Protein AF-A0A1I1J838-F1 (afdb_monomer)

pLDDT: mean 76.06, std 12.25, range [49.47, 92.19]

Sequence (131 aa):
MKKFYAYLGFTFLSFAALIMIGFLVVAFLSARLDVSKERLDKREQERSALEDHWIASHKHKLEESFLRIADITLEEDTGTIEWEGSDDASGTVHFNIDSEGTIVYLDNISEFPKYPSYPKYFRDAIHTEMN

Solvent-accessible surface area (backbone atoms only — not comparable to full-atom values): 7487 Å² total; per-residue (Å²): 116,73,69,58,58,52,53,53,49,51,52,51,52,52,50,52,50,52,51,54,53,51,51,52,53,50,53,52,52,50,54,53,49,51,58,53,46,56,58,48,52,53,52,50,50,53,49,50,54,49,49,53,49,49,51,56,62,46,66,68,54,69,78,70,68,50,81,42,77,75,47,75,49,78,56,96,51,35,34,40,38,34,36,40,38,60,80,82,45,63,37,43,33,36,36,36,41,46,98,86,72,48,80,44,73,42,74,92,79,28,46,77,76,94,53,93,62,50,73,57,58,53,51,57,49,52,59,56,74,76,105

Structure (mmCIF, N/CA/C/O backbone):
data_AF-A0A1I1J838-F1
#
_entry.id   AF-A0A1I1J838-F1
#
loop_
_atom_site.group_PDB
_atom_site.id
_atom_site.type_symbol
_atom_site.label_atom_id
_atom_site.label_alt_id
_atom_site.label_comp_id
_atom_site.label_asym_id
_atom_site.label_entity_id
_atom_site.label_seq_id
_atom_site.pdbx_PDB_ins_code
_atom_site.Cartn_x
_atom_site.Cartn_y
_atom_site.Cartn_z
_atom_site.occupancy
_atom_site.B_iso_or_equiv
_atom_site.auth_seq_id
_atom_site.auth_comp_id
_atom_site.auth_asym_id
_atom_site.auth_atom_id
_atom_site.pdbx_PDB_model_num
ATOM 1 N N . MET A 1 1 ? 4.646 -7.422 88.766 1.00 56.31 1 MET A N 1
ATOM 2 C CA . MET A 1 1 ? 5.317 -6.957 87.527 1.00 56.31 1 MET A CA 1
ATOM 3 C C . MET A 1 1 ? 5.210 -7.915 86.330 1.00 56.31 1 MET A C 1
ATOM 5 O O . MET A 1 1 ? 5.165 -7.426 85.214 1.00 56.31 1 MET A O 1
ATOM 9 N N . LYS A 1 2 ? 5.089 -9.247 86.497 1.00 57.44 2 LYS A N 1
ATOM 10 C CA . LYS A 1 2 ? 5.030 -10.214 85.368 1.00 57.44 2 LYS A CA 1
ATOM 11 C C . LYS A 1 2 ? 3.916 -9.969 84.329 1.00 57.44 2 LYS A C 1
ATOM 13 O O . LYS A 1 2 ? 4.134 -10.190 83.147 1.00 57.44 2 LYS A O 1
ATOM 18 N N . LYS A 1 3 ? 2.748 -9.466 84.752 1.00 58.38 3 LYS A N 1
ATOM 19 C CA . LYS A 1 3 ? 1.622 -9.172 83.845 1.00 58.38 3 LYS A CA 1
ATOM 20 C C . LYS A 1 3 ? 1.921 -8.017 82.874 1.00 58.38 3 LYS A C 1
ATOM 22 O O . LYS A 1 3 ? 1.450 -8.049 81.750 1.00 58.38 3 LYS A O 1
ATOM 27 N N . PHE A 1 4 ? 2.744 -7.043 83.275 1.00 62.47 4 PHE A N 1
ATOM 28 C CA . PHE A 1 4 ? 3.079 -5.871 82.454 1.00 62.47 4 PHE A CA 1
ATOM 29 C C . PHE A 1 4 ? 3.950 -6.245 81.244 1.00 62.47 4 PHE A C 1
ATOM 31 O O . PHE A 1 4 ? 3.691 -5.804 80.129 1.00 62.47 4 PHE A O 1
ATOM 38 N N . TYR A 1 5 ? 4.914 -7.150 81.444 1.00 64.31 5 TYR A N 1
ATOM 39 C CA . TYR A 1 5 ? 5.746 -7.688 80.364 1.00 64.31 5 TYR A CA 1
ATOM 40 C C . TYR A 1 5 ? 4.954 -8.545 79.368 1.00 64.31 5 TYR A C 1
ATOM 42 O O . TYR A 1 5 ? 5.260 -8.532 78.181 1.00 64.31 5 TYR A O 1
ATOM 50 N N . ALA A 1 6 ? 3.907 -9.241 79.822 1.00 66.44 6 ALA A N 1
ATOM 51 C CA . ALA A 1 6 ? 3.033 -10.004 78.931 1.00 66.44 6 ALA A CA 1
ATOM 52 C C . ALA A 1 6 ? 2.214 -9.088 78.001 1.00 66.44 6 ALA A C 1
ATOM 54 O O . ALA A 1 6 ? 2.114 -9.370 76.810 1.00 66.44 6 ALA A O 1
ATOM 55 N N . TYR A 1 7 ? 1.693 -7.965 78.512 1.00 67.00 7 TYR A N 1
ATOM 56 C CA . TYR A 1 7 ? 0.982 -6.981 77.685 1.00 67.00 7 TYR A CA 1
ATOM 57 C C . TYR A 1 7 ? 1.908 -6.269 76.689 1.00 67.00 7 TYR A C 1
ATOM 59 O O . TYR A 1 7 ? 1.521 -6.096 75.538 1.00 67.00 7 TYR A O 1
ATOM 67 N N . LEU A 1 8 ? 3.141 -5.935 77.091 1.00 70.12 8 LEU A N 1
ATOM 68 C CA . LEU A 1 8 ? 4.171 -5.387 76.195 1.00 70.12 8 LEU A CA 1
ATOM 69 C C . LEU A 1 8 ? 4.596 -6.375 75.099 1.00 70.12 8 LEU A C 1
ATOM 71 O O . LEU A 1 8 ? 4.821 -5.976 73.961 1.00 70.12 8 LEU A O 1
ATOM 75 N N . GLY A 1 9 ? 4.684 -7.667 75.421 1.00 71.88 9 GLY A N 1
ATOM 76 C CA . GLY A 1 9 ? 4.959 -8.707 74.429 1.00 71.88 9 GLY A CA 1
ATOM 77 C C . GLY A 1 9 ? 3.830 -8.845 73.409 1.00 71.88 9 GLY A C 1
ATOM 78 O O . GLY A 1 9 ? 4.091 -8.959 72.215 1.00 71.88 9 GLY A O 1
ATOM 79 N N . PHE A 1 10 ? 2.574 -8.769 73.858 1.00 73.25 10 PHE A N 1
ATOM 80 C CA . PHE A 1 10 ? 1.407 -8.877 72.979 1.00 73.25 10 PHE A CA 1
ATOM 81 C C . PHE A 1 10 ? 1.261 -7.673 72.042 1.00 73.25 10 PHE A C 1
ATOM 83 O O . PHE A 1 10 ? 0.921 -7.839 70.870 1.00 73.25 10 PHE A O 1
ATOM 90 N N . THR A 1 11 ? 1.555 -6.462 72.525 1.00 75.12 11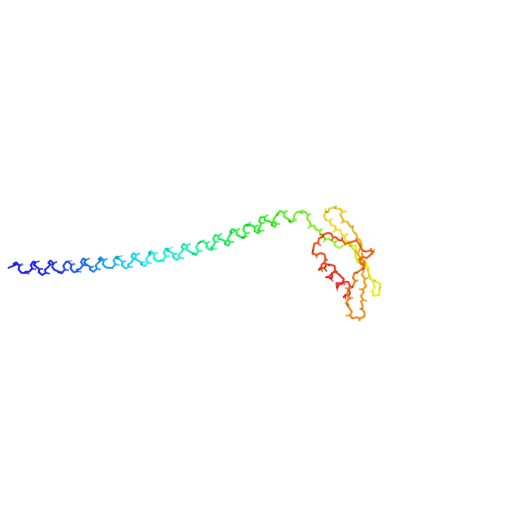 THR A N 1
ATOM 91 C CA . THR A 1 1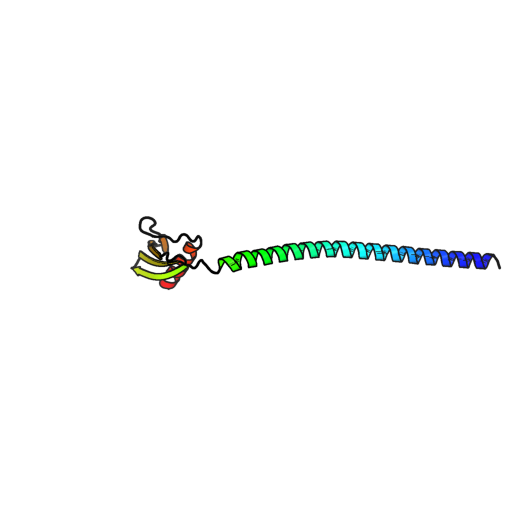1 ? 1.552 -5.264 71.678 1.00 75.12 11 THR A CA 1
ATOM 92 C C . THR A 1 11 ? 2.665 -5.314 70.639 1.00 75.12 11 THR A C 1
ATOM 94 O O . THR A 1 11 ? 2.395 -5.031 69.476 1.00 75.12 11 THR A O 1
ATOM 97 N N . PHE A 1 12 ? 3.872 -5.755 71.008 1.00 78.69 12 PHE A N 1
ATOM 98 C CA . PHE A 1 12 ? 4.970 -5.930 70.051 1.00 78.69 12 PHE A CA 1
ATOM 99 C C . PHE A 1 12 ? 4.661 -6.992 68.991 1.00 78.69 12 PHE A C 1
ATOM 101 O O . PHE A 1 12 ? 4.925 -6.775 67.810 1.00 78.69 12 PHE A O 1
ATOM 108 N N . LEU A 1 13 ? 4.057 -8.115 69.391 1.00 78.94 13 LEU A N 1
ATOM 109 C CA . LEU A 1 13 ? 3.679 -9.185 68.468 1.00 78.94 13 LEU A CA 1
ATOM 110 C C . LEU A 1 13 ? 2.594 -8.725 67.479 1.00 78.94 13 LEU A C 1
ATOM 112 O O . LEU A 1 13 ? 2.686 -8.996 66.285 1.00 78.94 13 LEU A O 1
ATOM 116 N N . SER A 1 14 ? 1.597 -7.983 67.969 1.00 79.50 14 SER A N 1
ATOM 117 C CA . SER A 1 14 ? 0.538 -7.391 67.143 1.00 79.50 14 SER A CA 1
ATOM 118 C C . SER A 1 14 ? 1.096 -6.364 66.150 1.00 79.50 14 SER A C 1
ATOM 120 O O . SER A 1 14 ? 0.746 -6.372 64.969 1.00 79.50 14 SER A O 1
ATOM 122 N N . PHE A 1 15 ? 2.037 -5.528 66.596 1.00 82.19 15 PHE A N 1
ATOM 123 C CA . PHE A 1 15 ? 2.684 -4.535 65.740 1.00 82.19 15 PHE A CA 1
ATOM 124 C C . PHE A 1 15 ? 3.548 -5.191 64.653 1.00 82.19 15 PHE A C 1
ATOM 126 O O . PHE A 1 15 ? 3.492 -4.795 63.491 1.00 82.19 15 PHE A O 1
ATOM 133 N N . ALA A 1 16 ? 4.289 -6.246 65.000 1.00 83.50 16 ALA A N 1
ATOM 134 C CA . ALA A 1 16 ? 5.064 -7.025 64.038 1.00 83.50 16 ALA A CA 1
ATOM 135 C C . ALA A 1 16 ? 4.168 -7.716 62.994 1.00 83.50 16 ALA A C 1
ATOM 137 O O . ALA A 1 16 ? 4.496 -7.717 61.806 1.00 83.50 16 ALA A O 1
ATOM 138 N N . ALA A 1 17 ? 3.015 -8.250 63.409 1.00 85.00 17 ALA A N 1
ATOM 139 C CA . ALA A 1 17 ? 2.041 -8.845 62.497 1.00 85.00 17 ALA A CA 1
ATOM 140 C C . ALA A 1 17 ? 1.468 -7.813 61.509 1.00 85.00 17 ALA A C 1
ATOM 142 O O . ALA A 1 17 ? 1.373 -8.093 60.316 1.00 85.00 17 ALA A O 1
ATOM 143 N N . LEU A 1 18 ? 1.155 -6.600 61.976 1.00 84.25 18 LEU A N 1
ATOM 144 C CA . LEU A 1 18 ? 0.696 -5.503 61.116 1.00 84.25 18 LEU A CA 1
ATOM 145 C C . LEU A 1 18 ? 1.751 -5.097 60.079 1.00 84.25 18 LEU A C 1
ATOM 147 O O . LEU A 1 18 ? 1.416 -4.911 58.910 1.00 84.25 18 LEU A O 1
ATOM 151 N N . ILE A 1 19 ? 3.023 -5.017 60.479 1.00 86.94 19 ILE A N 1
ATOM 152 C CA . ILE A 1 19 ? 4.131 -4.704 59.565 1.00 86.94 19 ILE A CA 1
ATOM 153 C C . ILE A 1 19 ? 4.286 -5.799 58.500 1.00 86.94 19 ILE A C 1
ATOM 155 O O . ILE A 1 19 ? 4.419 -5.487 57.317 1.00 86.94 19 ILE A O 1
ATOM 159 N N . MET A 1 20 ? 4.212 -7.073 58.893 1.00 85.50 20 MET A N 1
ATOM 160 C CA . MET A 1 20 ? 4.281 -8.212 57.968 1.00 85.50 20 MET A CA 1
ATOM 161 C C . MET A 1 20 ? 3.143 -8.200 56.944 1.00 85.50 20 MET A C 1
ATOM 163 O O . MET A 1 20 ? 3.382 -8.401 55.754 1.00 85.50 20 MET A O 1
ATOM 167 N N . ILE A 1 21 ? 1.913 -7.918 57.383 1.00 86.50 21 ILE A N 1
ATOM 168 C CA . ILE A 1 21 ? 0.757 -7.800 56.485 1.00 86.50 21 ILE A CA 1
ATOM 169 C C . ILE A 1 21 ? 0.951 -6.622 55.523 1.00 86.50 21 ILE A C 1
ATOM 171 O O . ILE A 1 21 ? 0.722 -6.770 54.323 1.00 86.50 21 ILE A O 1
ATOM 175 N N . GLY A 1 22 ? 1.432 -5.479 56.019 1.00 81.50 22 GLY A N 1
ATOM 176 C CA . GLY A 1 22 ? 1.743 -4.316 55.187 1.00 81.50 22 GLY A CA 1
ATOM 177 C C . GLY A 1 22 ? 2.774 -4.631 54.102 1.00 81.50 22 GLY A C 1
ATOM 178 O O . GLY A 1 22 ? 2.556 -4.317 52.932 1.00 81.50 22 GLY A O 1
ATOM 179 N N . PHE A 1 23 ? 3.859 -5.321 54.461 1.00 87.69 23 PHE A N 1
ATOM 180 C CA . PHE A 1 23 ? 4.891 -5.726 53.507 1.00 87.69 23 PHE A CA 1
ATOM 181 C C . PHE A 1 23 ? 4.343 -6.681 52.438 1.00 87.69 23 PHE A C 1
ATOM 183 O O . PHE A 1 23 ? 4.651 -6.535 51.256 1.00 87.69 23 PHE A O 1
ATOM 190 N N . LEU A 1 24 ? 3.478 -7.616 52.832 1.00 85.94 24 LEU A N 1
ATOM 191 C CA . LEU A 1 24 ? 2.867 -8.587 51.926 1.00 85.94 24 LEU A CA 1
ATOM 192 C C . LEU A 1 24 ? 1.934 -7.918 50.904 1.00 85.94 24 LEU A C 1
ATOM 194 O O . LEU A 1 24 ? 1.959 -8.269 49.726 1.00 85.94 24 LEU A O 1
ATOM 198 N N . VAL A 1 25 ? 1.165 -6.909 51.324 1.00 85.25 25 VAL A N 1
ATOM 199 C CA . VAL A 1 25 ? 0.299 -6.123 50.428 1.00 85.25 25 VAL A CA 1
ATOM 200 C C . VAL A 1 25 ? 1.124 -5.314 49.426 1.00 85.25 25 VAL A C 1
ATOM 202 O O . VAL A 1 25 ? 0.809 -5.317 48.235 1.00 85.25 25 VAL A O 1
ATOM 205 N N . VAL A 1 26 ? 2.199 -4.661 49.877 1.00 83.19 26 VAL A N 1
ATOM 206 C CA . VAL A 1 26 ? 3.092 -3.892 48.994 1.00 83.19 26 VAL A CA 1
ATOM 207 C C . VAL A 1 26 ? 3.789 -4.812 47.993 1.00 83.19 26 VAL A C 1
ATOM 209 O O . VAL A 1 26 ? 3.780 -4.520 46.801 1.00 83.19 26 VAL A O 1
ATOM 212 N N . ALA A 1 27 ? 4.322 -5.952 48.438 1.00 79.62 27 ALA A N 1
ATOM 213 C CA . ALA A 1 27 ? 4.960 -6.927 47.556 1.00 79.62 27 ALA A CA 1
ATOM 214 C C . ALA A 1 27 ? 3.988 -7.470 46.494 1.00 79.62 27 ALA A C 1
ATOM 216 O O . ALA A 1 27 ? 4.350 -7.580 45.323 1.00 79.62 27 ALA A O 1
ATOM 217 N N . PHE A 1 28 ? 2.737 -7.751 46.874 1.00 82.06 28 PHE A N 1
ATOM 218 C CA . PHE A 1 28 ? 1.700 -8.200 45.944 1.00 82.06 28 PHE A CA 1
ATOM 219 C C . PHE A 1 28 ? 1.336 -7.128 44.903 1.00 82.06 28 PHE A C 1
ATOM 221 O O . PHE A 1 28 ? 1.191 -7.434 43.718 1.00 82.06 28 PHE A O 1
ATOM 228 N N . LEU A 1 29 ? 1.217 -5.864 45.323 1.00 79.69 29 LEU A N 1
ATOM 229 C CA . LEU A 1 29 ? 0.963 -4.735 44.423 1.00 79.69 29 LEU A CA 1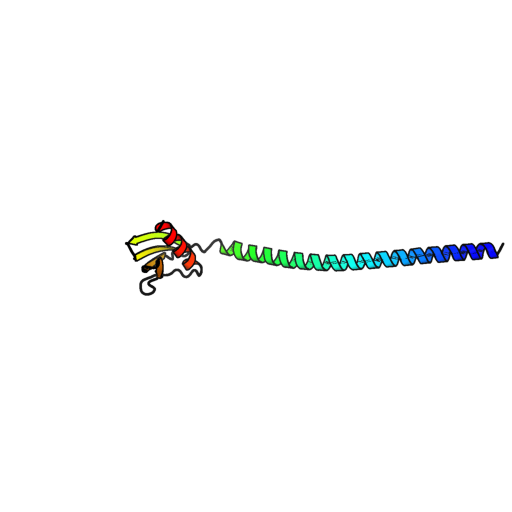
ATOM 230 C C . LEU A 1 29 ? 2.129 -4.505 43.455 1.00 79.69 29 LEU A C 1
ATOM 232 O O . LEU A 1 29 ? 1.886 -4.354 42.258 1.00 79.69 29 LEU A O 1
ATOM 236 N N . SER A 1 30 ? 3.373 -4.538 43.939 1.00 74.50 30 SER A N 1
ATOM 237 C CA . SER A 1 30 ? 4.573 -4.402 43.104 1.00 74.50 30 SER A CA 1
ATOM 238 C C . SER A 1 30 ? 4.681 -5.531 42.080 1.00 74.50 30 SER A C 1
ATOM 240 O O . SER A 1 30 ? 4.826 -5.258 40.894 1.00 74.50 30 SER A O 1
ATOM 242 N N . ALA A 1 31 ? 4.484 -6.786 42.495 1.00 75.12 31 ALA A N 1
ATOM 243 C CA . ALA A 1 31 ? 4.500 -7.928 41.580 1.00 75.12 31 ALA A CA 1
ATOM 244 C C . ALA A 1 31 ? 3.419 -7.815 40.491 1.00 75.12 31 ALA A C 1
ATOM 246 O O . ALA A 1 31 ? 3.656 -8.132 39.327 1.00 75.12 31 ALA A O 1
ATOM 247 N N . ARG A 1 32 ? 2.226 -7.317 40.839 1.00 75.00 32 ARG A N 1
ATOM 248 C CA . ARG A 1 32 ? 1.156 -7.076 39.862 1.00 75.00 32 ARG A CA 1
ATOM 249 C C . ARG A 1 32 ? 1.510 -5.954 38.881 1.00 75.00 32 ARG A C 1
ATOM 251 O O . ARG A 1 32 ? 1.168 -6.059 37.703 1.00 75.00 32 ARG A O 1
ATOM 258 N N . LEU A 1 33 ? 2.174 -4.900 39.356 1.00 68.56 33 LEU A N 1
ATOM 259 C CA . LEU A 1 33 ? 2.643 -3.795 38.520 1.00 68.56 33 LEU A CA 1
ATOM 260 C C . LEU A 1 33 ? 3.744 -4.249 37.554 1.00 68.56 33 LEU A C 1
ATOM 262 O O . LEU A 1 33 ? 3.656 -3.931 36.368 1.00 68.56 33 LEU A O 1
ATOM 266 N N . ASP A 1 34 ? 4.700 -5.055 38.007 1.00 66.00 34 ASP A N 1
ATOM 267 C CA . ASP A 1 34 ? 5.773 -5.584 37.156 1.00 66.00 34 ASP A CA 1
ATOM 268 C C . ASP A 1 34 ? 5.224 -6.502 36.056 1.00 66.00 34 ASP A C 1
ATOM 270 O O . ASP A 1 34 ? 5.554 -6.327 34.884 1.00 66.00 34 ASP A O 1
ATOM 274 N N . VAL A 1 35 ? 4.268 -7.380 36.382 1.00 61.50 35 VAL A N 1
ATOM 275 C CA . VAL A 1 35 ? 3.576 -8.221 35.383 1.00 61.50 35 VAL A CA 1
ATOM 276 C C . VAL A 1 35 ? 2.803 -7.381 34.358 1.00 61.50 35 VAL A C 1
ATOM 278 O O . VAL A 1 35 ? 2.673 -7.770 33.195 1.00 61.50 35 VAL A O 1
ATOM 281 N N . SER A 1 36 ? 2.263 -6.227 34.762 1.00 58.91 36 SER A N 1
ATOM 282 C CA . SER A 1 36 ? 1.562 -5.328 33.839 1.00 58.91 36 SER A CA 1
ATOM 283 C C . SER A 1 36 ? 2.517 -4.561 32.918 1.00 58.91 36 SER A C 1
ATOM 285 O O . SER A 1 36 ? 2.205 -4.403 31.738 1.00 58.91 36 SER A O 1
ATOM 287 N N . LYS A 1 37 ? 3.694 -4.164 33.420 1.00 56.59 37 LYS A N 1
ATOM 288 C CA . LYS A 1 37 ? 4.753 -3.525 32.629 1.00 56.59 37 LYS A CA 1
ATOM 289 C C . LYS A 1 37 ? 5.373 -4.487 31.624 1.00 56.59 37 LYS A C 1
ATOM 291 O O . LYS A 1 37 ? 5.467 -4.142 30.456 1.00 56.59 37 LYS A O 1
ATOM 296 N N . GLU A 1 38 ? 5.666 -5.723 32.024 1.00 59.88 38 GLU A N 1
ATOM 297 C CA . GLU A 1 38 ? 6.242 -6.730 31.121 1.00 59.88 38 GLU A CA 1
ATOM 298 C C . GLU A 1 38 ? 5.321 -7.034 29.921 1.00 59.88 38 GLU A C 1
ATOM 300 O O . GLU A 1 38 ? 5.779 -7.289 28.808 1.00 59.88 38 GLU A O 1
ATOM 305 N N . ARG A 1 39 ? 3.995 -6.969 30.114 1.00 61.62 39 ARG A N 1
ATOM 306 C CA . ARG A 1 39 ? 3.018 -7.113 29.019 1.00 61.62 39 ARG A CA 1
ATOM 307 C C . ARG A 1 39 ? 2.951 -5.902 28.093 1.00 61.62 39 ARG A C 1
ATOM 309 O O . ARG A 1 39 ? 2.585 -6.076 26.933 1.00 61.62 39 ARG A 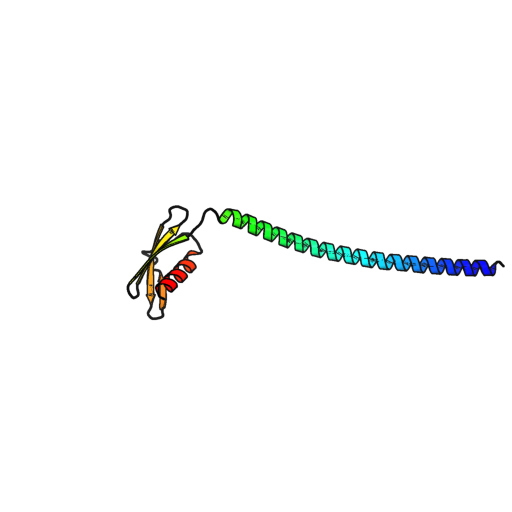O 1
ATOM 316 N N . LEU A 1 40 ? 3.230 -4.704 28.599 1.00 59.41 40 LEU A N 1
ATOM 317 C CA . LEU A 1 40 ? 3.294 -3.491 27.787 1.00 59.41 40 LEU A CA 1
ATOM 318 C C . LEU A 1 40 ? 4.595 -3.463 26.978 1.00 59.41 40 LEU A C 1
ATOM 320 O O . LEU A 1 40 ? 4.524 -3.315 25.763 1.00 59.41 40 LEU A O 1
ATOM 324 N N . ASP A 1 41 ? 5.735 -3.765 27.605 1.00 58.81 41 ASP A N 1
ATOM 325 C CA . ASP A 1 41 ? 7.041 -3.829 26.933 1.00 58.81 41 ASP A CA 1
ATOM 326 C C . ASP A 1 41 ? 7.077 -4.890 25.823 1.00 58.81 41 ASP A C 1
ATOM 328 O O . ASP A 1 41 ? 7.639 -4.647 24.759 1.00 58.81 41 ASP A O 1
ATOM 332 N N . LYS A 1 42 ? 6.413 -6.044 26.004 1.00 57.97 42 LYS A N 1
ATOM 333 C CA . LYS A 1 42 ? 6.279 -7.047 24.929 1.00 57.97 42 LYS A CA 1
ATOM 334 C C . LYS A 1 42 ? 5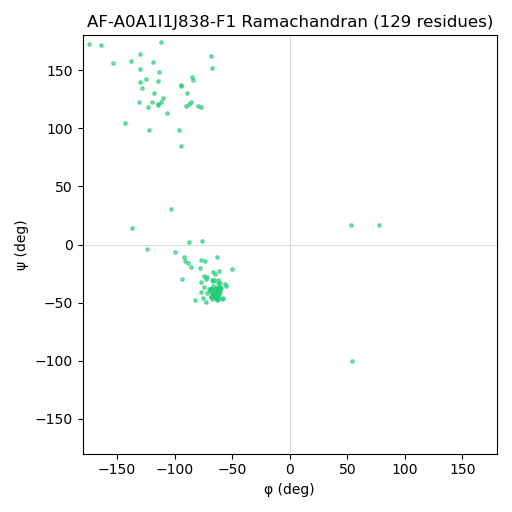.522 -6.516 23.708 1.00 57.97 42 LYS A C 1
ATOM 336 O O . LYS A 1 42 ? 5.898 -6.831 22.586 1.00 57.97 42 LYS A O 1
ATOM 341 N N . ARG A 1 43 ? 4.496 -5.680 23.899 1.00 58.91 43 ARG A N 1
ATOM 342 C CA . ARG A 1 43 ? 3.737 -5.080 22.783 1.00 58.91 43 ARG A CA 1
ATOM 343 C C . ARG A 1 43 ? 4.483 -3.924 22.120 1.00 58.91 43 ARG A C 1
ATOM 345 O O . ARG A 1 43 ? 4.342 -3.728 20.917 1.00 58.91 43 ARG A O 1
ATOM 352 N N . GLU A 1 44 ? 5.271 -3.178 22.889 1.00 56.12 44 GLU A N 1
ATOM 353 C CA . GLU A 1 44 ? 6.181 -2.148 22.375 1.00 56.12 44 GLU A CA 1
ATOM 354 C C . GLU A 1 44 ? 7.269 -2.787 21.496 1.00 56.12 44 GLU A C 1
ATOM 356 O O . GLU A 1 44 ? 7.518 -2.330 20.384 1.00 56.12 44 GLU A O 1
ATOM 361 N N . GLN A 1 45 ? 7.848 -3.908 21.943 1.00 60.09 45 GLN A N 1
ATOM 362 C CA . GLN A 1 45 ? 8.836 -4.676 21.178 1.00 60.09 45 GLN A CA 1
ATOM 363 C C . GLN A 1 45 ? 8.247 -5.280 19.900 1.00 60.09 45 GLN A C 1
ATOM 365 O O . GLN A 1 45 ? 8.891 -5.222 18.856 1.00 60.09 45 GLN A O 1
ATOM 370 N N . GLU A 1 46 ? 7.018 -5.804 19.941 1.00 59.47 46 GLU A N 1
ATOM 371 C CA . GLU A 1 46 ? 6.316 -6.270 18.736 1.00 59.47 46 GLU A CA 1
ATOM 372 C C . GLU A 1 46 ? 6.070 -5.125 17.738 1.00 59.47 46 GLU A C 1
ATOM 374 O O . GLU A 1 46 ? 6.264 -5.308 16.537 1.00 59.47 46 GLU A O 1
ATOM 379 N N . ARG A 1 47 ? 5.702 -3.926 18.212 1.00 57.28 47 ARG A N 1
ATOM 380 C CA . ARG A 1 47 ? 5.536 -2.742 17.351 1.00 57.28 47 ARG A CA 1
ATOM 381 C C . ARG A 1 47 ? 6.854 -2.251 16.758 1.00 57.28 47 ARG A C 1
ATOM 383 O O . ARG A 1 47 ? 6.906 -2.031 15.553 1.00 57.28 47 ARG A O 1
ATOM 390 N N . SER A 1 48 ? 7.903 -2.135 17.568 1.00 53.66 48 SER A N 1
ATOM 391 C CA . SER A 1 48 ? 9.227 -1.700 17.108 1.00 53.66 48 SER A CA 1
ATOM 392 C C . SER A 1 48 ? 9.834 -2.696 16.121 1.00 53.66 48 SER A C 1
ATOM 394 O O . SER A 1 48 ? 10.407 -2.283 15.123 1.00 53.66 48 SER A O 1
ATOM 396 N N . ALA A 1 49 ? 9.654 -4.005 16.334 1.00 64.12 49 ALA A N 1
ATOM 397 C CA . ALA A 1 49 ? 10.126 -5.021 15.396 1.00 64.12 49 ALA A CA 1
ATOM 398 C C . ALA A 1 49 ? 9.379 -4.968 14.052 1.00 64.12 49 ALA A C 1
ATOM 400 O O . ALA A 1 49 ? 9.981 -5.191 13.002 1.00 64.12 49 ALA A O 1
ATOM 401 N N . LEU A 1 50 ? 8.078 -4.658 14.065 1.00 63.31 50 LEU A N 1
ATOM 402 C CA . LEU A 1 50 ? 7.300 -4.445 12.842 1.00 63.31 50 LEU A CA 1
ATOM 403 C C . LEU A 1 50 ? 7.704 -3.154 12.120 1.00 63.31 50 LEU A C 1
ATOM 405 O O . LEU A 1 50 ? 7.769 -3.150 10.893 1.00 63.31 50 LEU A O 1
ATOM 409 N N . GLU A 1 51 ? 8.004 -2.085 12.856 1.00 58.06 51 GLU A N 1
ATOM 410 C CA . GLU A 1 51 ? 8.473 -0.814 12.297 1.00 58.06 51 GLU A CA 1
ATOM 411 C C . GLU A 1 51 ? 9.875 -0.951 11.690 1.00 58.06 51 GLU A C 1
ATOM 413 O O . GLU A 1 51 ? 10.076 -0.583 10.535 1.00 58.06 51 GLU A O 1
ATOM 418 N N . ASP A 1 52 ? 10.807 -1.604 12.386 1.00 64.75 52 ASP A N 1
ATOM 419 C CA . ASP A 1 52 ? 12.145 -1.903 11.869 1.00 64.75 52 ASP A CA 1
ATOM 420 C C . ASP A 1 52 ? 12.093 -2.834 10.651 1.00 64.75 52 ASP A C 1
ATOM 422 O O . ASP A 1 52 ? 12.835 -2.640 9.687 1.00 64.75 52 ASP A O 1
ATOM 426 N N . HIS A 1 53 ? 11.190 -3.822 10.637 1.00 65.38 53 HIS A N 1
ATOM 427 C CA . HIS A 1 53 ? 10.996 -4.690 9.475 1.00 65.38 53 HIS A CA 1
ATOM 428 C C . HIS A 1 53 ? 10.370 -3.942 8.289 1.00 65.38 53 HIS A C 1
ATOM 430 O O . HIS A 1 53 ? 10.758 -4.160 7.137 1.00 65.38 53 HIS A O 1
ATOM 436 N N . TRP A 1 54 ? 9.432 -3.027 8.543 1.00 63.94 54 TRP A N 1
ATOM 437 C CA . TRP A 1 54 ? 8.859 -2.167 7.510 1.00 63.94 54 TRP A CA 1
ATOM 438 C C . TRP A 1 54 ? 9.917 -1.217 6.933 1.00 63.94 54 TRP A C 1
ATOM 440 O O . TRP A 1 54 ? 10.078 -1.161 5.714 1.00 63.94 54 TRP A O 1
ATOM 450 N N . ILE A 1 55 ? 10.717 -0.566 7.782 1.00 61.38 55 ILE A N 1
ATOM 451 C CA . ILE A 1 55 ? 11.822 0.304 7.362 1.00 61.38 55 ILE A CA 1
ATOM 452 C C . ILE A 1 55 ? 12.874 -0.500 6.591 1.00 61.38 55 ILE A C 1
ATOM 454 O O . ILE A 1 55 ? 13.288 -0.074 5.519 1.00 61.38 55 ILE A O 1
ATOM 458 N N . ALA A 1 56 ? 13.281 -1.680 7.062 1.00 65.81 56 ALA A N 1
ATOM 459 C CA . ALA A 1 56 ? 14.269 -2.513 6.373 1.00 65.81 56 ALA A CA 1
ATOM 460 C C . ALA A 1 56 ? 13.771 -3.018 5.007 1.00 65.81 56 ALA A C 1
ATOM 462 O O . ALA A 1 56 ? 14.520 -2.997 4.030 1.00 65.81 56 ALA A O 1
ATOM 463 N N . SER A 1 57 ? 12.502 -3.428 4.915 1.00 60.59 57 SER A N 1
ATOM 464 C CA . SER A 1 57 ? 11.900 -3.903 3.660 1.00 60.59 57 SER A CA 1
ATOM 465 C C . SER A 1 57 ? 11.650 -2.787 2.641 1.00 60.59 57 SER A C 1
ATOM 467 O O . SER A 1 57 ? 11.691 -3.052 1.439 1.00 60.59 57 SER A O 1
ATOM 469 N N . HIS A 1 58 ? 11.435 -1.546 3.088 1.00 58.25 58 HIS A N 1
ATOM 470 C CA . HIS A 1 58 ? 11.204 -0.402 2.200 1.00 58.25 58 HIS A CA 1
ATOM 471 C C . HIS A 1 58 ? 12.486 0.368 1.870 1.00 58.25 58 HIS A C 1
ATOM 473 O O . HIS A 1 58 ? 12.607 0.877 0.760 1.00 58.25 58 HIS A O 1
ATOM 479 N N . LYS A 1 59 ? 13.487 0.387 2.759 1.00 52.91 59 LYS A N 1
ATOM 480 C CA . LYS A 1 59 ? 14.784 1.039 2.517 1.00 52.91 59 LYS A CA 1
ATOM 481 C C . LYS A 1 59 ? 15.585 0.370 1.396 1.00 52.91 59 LYS A C 1
ATOM 483 O O . LYS A 1 59 ? 16.281 1.069 0.678 1.00 52.91 59 LYS A O 1
ATOM 488 N N . HIS A 1 60 ? 15.434 -0.943 1.200 1.00 49.47 60 HIS A N 1
ATOM 489 C CA . HIS A 1 60 ? 16.037 -1.660 0.066 1.00 49.47 60 HIS A CA 1
ATOM 490 C C . HIS A 1 60 ? 15.192 -1.641 -1.219 1.00 49.47 60 HIS A C 1
ATOM 492 O O . HIS A 1 60 ? 15.729 -1.875 -2.293 1.00 49.47 60 HIS A O 1
ATOM 498 N N . LYS A 1 61 ? 13.882 -1.368 -1.137 1.00 49.91 61 LYS A N 1
ATOM 499 C CA . LYS A 1 61 ? 12.985 -1.316 -2.311 1.00 49.91 61 LYS A CA 1
ATOM 500 C C . LYS A 1 61 ? 12.904 0.056 -2.979 1.00 49.91 61 LYS A C 1
ATOM 502 O O . LYS A 1 61 ? 12.419 0.147 -4.101 1.00 49.91 61 LYS A O 1
ATOM 507 N N . LEU A 1 62 ? 13.344 1.106 -2.290 1.00 50.00 62 LEU A N 1
ATOM 508 C CA . LEU A 1 62 ? 13.318 2.478 -2.796 1.00 50.00 62 LEU A CA 1
ATOM 509 C C . LEU A 1 62 ? 14.429 2.781 -3.815 1.00 50.00 62 LEU A C 1
ATOM 511 O O . LEU A 1 62 ? 14.336 3.804 -4.482 1.00 50.00 62 LEU A O 1
ATOM 515 N N . GLU A 1 63 ? 15.444 1.921 -3.960 1.00 51.66 63 GLU A N 1
ATOM 516 C CA . GLU A 1 63 ? 16.574 2.182 -4.868 1.00 51.66 63 GLU A CA 1
ATOM 517 C C . GLU A 1 63 ? 16.416 1.639 -6.301 1.00 51.66 63 GLU A C 1
ATOM 519 O O . GLU A 1 63 ? 17.147 2.099 -7.166 1.00 51.66 63 GLU A O 1
ATOM 524 N N . GLU A 1 64 ? 15.465 0.750 -6.620 1.00 55.81 64 GLU A N 1
ATOM 525 C CA . GLU A 1 64 ? 15.488 0.077 -7.942 1.00 55.81 64 GLU A CA 1
ATOM 526 C C . GLU A 1 64 ? 14.143 -0.043 -8.671 1.00 55.81 64 GLU A C 1
ATOM 528 O O . GLU A 1 64 ? 14.048 -0.777 -9.643 1.00 55.81 64 GLU A O 1
ATOM 533 N N . SER A 1 65 ? 13.083 0.671 -8.274 1.00 61.09 65 SER A N 1
ATOM 534 C CA . SER A 1 65 ? 11.873 0.717 -9.115 1.00 61.09 65 SER A CA 1
ATOM 535 C C . SER A 1 65 ? 11.202 2.082 -9.104 1.00 61.09 65 SER A C 1
ATOM 537 O O . SER A 1 65 ? 10.539 2.460 -8.141 1.00 61.09 65 SER A O 1
ATOM 539 N N . PHE A 1 66 ? 11.374 2.826 -10.194 1.00 74.19 66 PHE A N 1
ATOM 540 C CA . PHE A 1 66 ? 10.597 4.023 -10.484 1.00 74.19 66 PHE A CA 1
ATOM 541 C C . PHE A 1 66 ? 9.742 3.771 -11.723 1.00 74.19 66 PHE A C 1
ATOM 543 O O . PHE A 1 66 ? 10.127 3.010 -12.604 1.00 74.19 66 PHE A O 1
ATOM 550 N N . LEU A 1 67 ? 8.572 4.401 -11.759 1.00 78.56 67 LEU A N 1
ATOM 551 C CA . LEU A 1 67 ? 7.748 4.548 -12.950 1.00 78.56 67 LEU A CA 1
ATOM 552 C C . LEU A 1 67 ? 7.552 6.049 -13.136 1.00 78.56 67 LEU A C 1
ATOM 554 O O . LEU A 1 67 ? 7.001 6.717 -12.258 1.00 78.56 67 LEU A O 1
ATOM 558 N N . ARG A 1 68 ? 8.031 6.575 -14.254 1.00 82.00 68 ARG A N 1
ATOM 559 C CA . ARG A 1 68 ? 7.898 7.969 -14.655 1.00 82.00 68 ARG A CA 1
ATOM 560 C C . ARG A 1 68 ? 7.025 8.036 -15.898 1.00 82.00 68 ARG A C 1
ATOM 562 O O . ARG A 1 68 ? 7.138 7.201 -16.784 1.00 82.00 68 ARG A O 1
ATOM 569 N N . ILE A 1 69 ? 6.170 9.045 -15.957 1.00 84.69 69 ILE A N 1
ATOM 570 C CA . ILE A 1 69 ? 5.425 9.379 -17.169 1.00 84.69 69 ILE A CA 1
ATOM 571 C C . ILE A 1 69 ? 6.284 10.374 -17.945 1.00 84.69 69 ILE A C 1
ATOM 573 O O . ILE A 1 69 ? 6.680 11.404 -17.391 1.00 84.69 69 ILE A O 1
ATOM 577 N N . ALA A 1 70 ? 6.663 9.994 -19.159 1.00 84.81 70 ALA A N 1
ATOM 578 C CA . ALA A 1 70 ? 7.534 10.769 -20.028 1.00 84.81 70 ALA A CA 1
ATOM 579 C C . ALA A 1 70 ? 6.734 11.836 -20.776 1.00 84.81 70 ALA A C 1
ATOM 581 O O . ALA A 1 70 ? 7.121 13.003 -20.741 1.00 84.81 70 ALA A O 1
ATOM 582 N N . ASP A 1 71 ? 5.605 11.440 -21.366 1.00 87.12 71 ASP A N 1
ATOM 583 C CA . ASP A 1 71 ? 4.719 12.335 -22.102 1.00 87.12 71 ASP A CA 1
ATOM 584 C C . ASP A 1 71 ? 3.268 11.833 -22.098 1.00 87.12 71 ASP A C 1
ATOM 586 O O . ASP A 1 71 ? 3.006 10.637 -21.919 1.00 87.12 71 ASP A O 1
ATOM 590 N N . ILE A 1 72 ? 2.324 12.758 -22.282 1.00 86.56 72 ILE A N 1
ATOM 591 C CA . ILE A 1 72 ? 0.905 12.463 -22.484 1.00 86.56 72 ILE A CA 1
ATOM 592 C C . ILE A 1 72 ? 0.422 13.250 -23.694 1.00 86.56 72 ILE A C 1
ATOM 594 O O . ILE A 1 72 ? 0.474 14.474 -23.720 1.00 86.56 72 ILE A O 1
ATOM 598 N N . THR A 1 73 ? -0.115 12.542 -24.680 1.00 88.62 73 THR A N 1
ATOM 599 C CA . THR A 1 73 ? -0.796 13.157 -25.821 1.00 88.62 73 THR A CA 1
ATOM 600 C C . THR A 1 73 ? -2.282 12.855 -25.721 1.00 88.62 73 THR A C 1
ATOM 602 O O . THR A 1 73 ? -2.669 11.693 -25.603 1.00 88.62 73 THR A O 1
ATOM 605 N N . LEU A 1 74 ? -3.115 13.892 -25.766 1.00 87.88 74 LEU A N 1
ATOM 606 C CA . LEU A 1 74 ? -4.571 13.776 -25.748 1.00 87.88 74 LEU A CA 1
ATOM 607 C C . LEU A 1 74 ? -5.150 14.391 -27.029 1.00 87.88 74 LEU A C 1
ATOM 609 O O . LEU A 1 74 ? -4.931 15.566 -27.319 1.00 87.88 74 LEU A O 1
ATOM 613 N N . GLU A 1 75 ? -5.901 13.594 -27.782 1.00 86.56 75 GLU A N 1
ATOM 614 C CA . GLU A 1 75 ? -6.614 13.970 -29.002 1.00 86.56 75 GLU A CA 1
ATOM 615 C C . GLU A 1 75 ? -8.110 13.678 -28.836 1.00 86.56 75 GLU A C 1
ATOM 617 O O . GLU A 1 75 ? -8.561 12.544 -29.013 1.00 86.56 75 GLU A O 1
ATOM 622 N N . GLU A 1 76 ? -8.873 14.728 -28.512 1.00 83.31 76 GLU A N 1
ATOM 623 C CA . GLU A 1 76 ? -10.322 14.682 -28.260 1.00 83.31 76 GLU A CA 1
ATOM 624 C C . GLU A 1 76 ? -10.686 13.638 -27.190 1.00 83.31 76 GLU A C 1
ATOM 626 O O . GLU A 1 76 ? -10.512 13.895 -25.999 1.00 83.31 76 GLU A O 1
ATOM 631 N N . ASP A 1 77 ? -11.146 12.464 -27.622 1.00 85.62 77 ASP A N 1
ATOM 632 C CA . ASP A 1 77 ? -11.568 11.360 -26.761 1.00 85.62 77 ASP A CA 1
ATOM 633 C C . ASP A 1 77 ? -10.48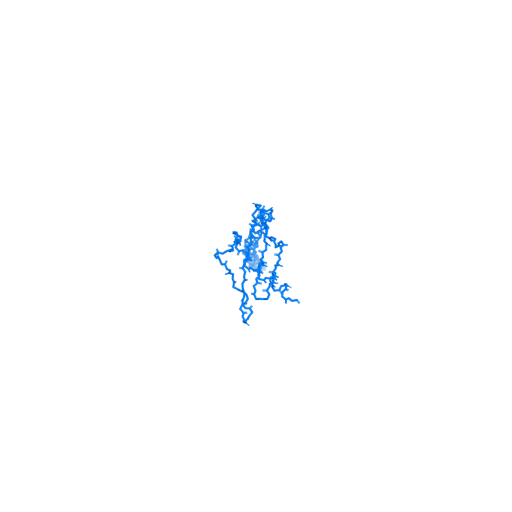5 10.275 -26.628 1.00 85.62 77 ASP A C 1
ATOM 635 O O . ASP A 1 77 ? -10.618 9.350 -25.840 1.00 85.62 77 ASP A O 1
ATOM 639 N N . THR A 1 78 ? -9.377 10.356 -27.362 1.00 88.75 78 THR A N 1
ATOM 640 C CA . THR A 1 78 ? -8.313 9.339 -27.343 1.00 88.75 78 THR A CA 1
ATOM 641 C C . THR A 1 78 ? -6.990 9.913 -26.870 1.00 88.75 78 THR A C 1
ATOM 643 O O . THR A 1 78 ? -6.757 11.112 -26.954 1.00 88.75 78 THR A O 1
ATOM 646 N N . GLY A 1 79 ? -6.092 9.070 -26.370 1.00 90.00 79 GLY A N 1
ATOM 647 C CA . GLY A 1 79 ? -4.771 9.538 -25.981 1.00 90.00 79 GLY A CA 1
ATOM 648 C C . GLY A 1 79 ? -3.741 8.440 -25.796 1.00 90.00 79 GLY A C 1
ATOM 649 O O . GLY A 1 79 ? -4.040 7.240 -25.822 1.00 90.00 79 GLY A O 1
ATOM 650 N N . THR A 1 80 ? -2.504 8.878 -25.609 1.00 91.94 80 THR A N 1
ATOM 651 C CA . THR A 1 80 ? -1.336 8.037 -25.372 1.00 91.94 80 THR A CA 1
ATOM 652 C C . THR A 1 80 ? -0.555 8.523 -24.164 1.00 91.94 80 THR A C 1
ATOM 654 O O . THR A 1 80 ? -0.371 9.722 -23.979 1.00 91.94 80 THR A O 1
ATOM 657 N N . ILE A 1 81 ? -0.072 7.581 -23.357 1.00 91.38 81 ILE A N 1
ATOM 658 C CA . ILE A 1 81 ? 0.867 7.822 -22.260 1.00 91.38 81 ILE A CA 1
ATOM 659 C C . ILE A 1 81 ? 2.174 7.125 -22.598 1.00 91.38 81 ILE A C 1
ATOM 661 O O . ILE A 1 81 ? 2.204 5.899 -22.719 1.00 91.38 81 ILE A O 1
ATOM 665 N N . GLU A 1 82 ? 3.254 7.885 -22.677 1.00 92.19 82 GLU A N 1
ATOM 666 C CA . GLU A 1 82 ? 4.606 7.341 -22.704 1.00 92.19 82 GLU A CA 1
ATOM 667 C C . GLU A 1 82 ? 5.123 7.198 -21.271 1.00 92.19 82 GLU A C 1
ATOM 669 O O . GLU A 1 82 ? 5.027 8.125 -20.460 1.00 92.19 82 GLU A O 1
ATOM 674 N N . TRP A 1 83 ? 5.663 6.030 -20.930 1.00 92.06 83 TRP A N 1
ATOM 675 C CA . TRP A 1 83 ? 6.204 5.765 -19.600 1.00 92.06 83 TRP A CA 1
ATOM 676 C C . TRP A 1 83 ? 7.611 5.172 -19.657 1.00 92.06 83 TRP A C 1
ATOM 678 O O . TRP A 1 83 ? 7.977 4.460 -20.588 1.00 92.06 83 TRP A O 1
ATOM 688 N N . GLU A 1 84 ? 8.381 5.454 -18.609 1.00 88.38 84 GLU A N 1
ATOM 689 C CA . GLU A 1 84 ? 9.748 4.990 -18.388 1.00 88.38 84 GLU A CA 1
ATOM 690 C C . GLU A 1 84 ? 9.860 4.353 -16.997 1.00 88.38 84 GLU A C 1
ATOM 692 O O . GLU A 1 84 ? 9.359 4.882 -16.001 1.00 88.38 84 GLU A O 1
ATOM 697 N N . GLY A 1 85 ? 10.512 3.201 -16.927 1.00 85.50 85 GLY A N 1
ATOM 698 C CA . GLY A 1 85 ? 10.765 2.423 -15.723 1.00 85.50 85 GLY A CA 1
ATOM 699 C C . GLY A 1 85 ? 12.244 2.399 -15.333 1.00 85.50 85 GLY A C 1
ATOM 700 O O . GLY A 1 85 ? 13.110 2.862 -16.069 1.00 85.50 85 GLY A O 1
ATOM 701 N N . SER A 1 86 ? 12.542 1.801 -14.181 1.00 77.00 86 SER A N 1
ATOM 702 C CA . SER A 1 86 ? 13.909 1.647 -13.655 1.00 77.00 86 SER A CA 1
ATOM 703 C C . SER A 1 86 ? 14.825 0.731 -14.463 1.00 77.00 86 SER A C 1
ATOM 705 O O . SER A 1 86 ? 16.041 0.861 -14.365 1.00 77.00 86 SER A O 1
ATOM 707 N N . ASP A 1 87 ? 14.253 -0.190 -15.238 1.00 77.25 87 ASP A N 1
ATOM 708 C CA . ASP A 1 87 ? 14.984 -1.304 -15.857 1.00 77.25 87 ASP A CA 1
ATOM 709 C C . ASP A 1 87 ? 15.245 -1.064 -17.358 1.00 77.25 87 ASP A C 1
ATOM 711 O O . ASP A 1 87 ? 15.186 -2.005 -18.150 1.00 77.25 87 ASP A O 1
ATOM 715 N N . ASP A 1 88 ? 15.401 0.201 -17.774 1.00 73.38 88 ASP A N 1
ATOM 716 C CA . ASP A 1 88 ? 15.316 0.650 -19.181 1.00 73.38 88 ASP A CA 1
ATOM 717 C C . ASP A 1 88 ? 14.008 0.217 -19.880 1.00 73.38 88 ASP A C 1
ATOM 719 O O . ASP A 1 88 ? 13.886 0.226 -21.106 1.00 73.38 88 ASP A O 1
ATOM 723 N N . ALA A 1 89 ? 13.005 -0.181 -19.093 1.00 81.38 89 ALA A N 1
ATOM 724 C CA . ALA A 1 89 ? 11.695 -0.556 -19.586 1.00 81.38 89 ALA A CA 1
ATOM 725 C C . ALA A 1 89 ? 10.921 0.717 -19.915 1.00 81.38 89 ALA A C 1
ATOM 727 O O . ALA A 1 89 ? 10.647 1.515 -19.024 1.00 81.38 89 ALA A O 1
ATOM 728 N N . SER A 1 90 ? 10.538 0.891 -21.168 1.00 88.62 90 SE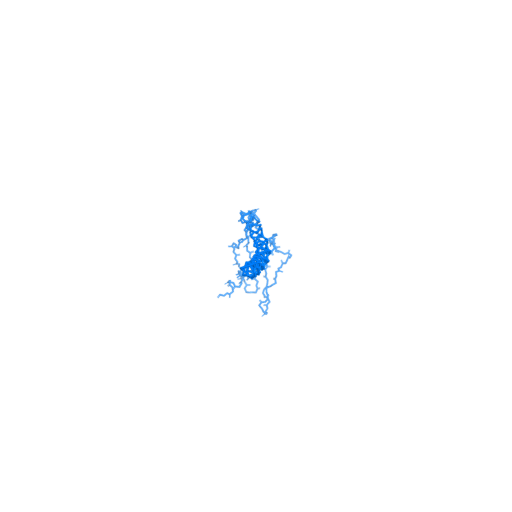R A N 1
ATOM 729 C CA . SER A 1 90 ? 9.625 1.943 -21.591 1.00 88.62 90 SER A CA 1
ATOM 730 C C . SER A 1 90 ? 8.518 1.352 -22.447 1.00 88.62 90 SER A C 1
ATOM 732 O O . SER A 1 90 ? 8.608 0.206 -22.894 1.00 88.62 90 SER A O 1
ATOM 734 N N . GLY A 1 91 ? 7.454 2.120 -22.628 1.00 89.44 91 GLY A N 1
ATOM 735 C CA . GLY A 1 91 ? 6.356 1.725 -23.490 1.00 89.44 91 GLY A CA 1
ATOM 736 C C . GLY A 1 91 ? 5.327 2.829 -23.645 1.00 89.44 91 GLY A C 1
ATOM 737 O O . GLY A 1 91 ? 5.365 3.855 -22.959 1.00 89.44 91 GLY A O 1
ATOM 738 N N . THR A 1 92 ? 4.380 2.582 -24.542 1.00 92.12 92 THR A N 1
ATOM 739 C CA . THR A 1 92 ? 3.271 3.492 -24.819 1.00 92.12 92 THR A CA 1
ATOM 740 C C . THR A 1 92 ? 1.952 2.812 -24.487 1.00 92.12 92 THR A C 1
ATOM 742 O O . THR A 1 92 ? 1.689 1.682 -24.898 1.00 92.12 92 THR A O 1
ATOM 745 N N . VAL A 1 93 ? 1.104 3.501 -23.732 1.00 92.06 93 VAL A N 1
ATOM 746 C CA . VAL A 1 93 ? -0.231 3.033 -23.356 1.00 92.06 93 VAL A CA 1
ATOM 747 C C . VAL A 1 93 ? -1.268 3.890 -24.053 1.00 92.06 93 VAL A C 1
ATOM 749 O O . VAL A 1 93 ? -1.298 5.101 -23.868 1.00 92.06 93 VAL A O 1
ATOM 752 N N . HIS A 1 94 ? -2.136 3.251 -24.827 1.00 90.81 94 HIS A N 1
ATOM 753 C CA . HIS A 1 94 ? -3.237 3.898 -25.523 1.00 90.81 94 HIS A CA 1
ATOM 754 C C . HIS A 1 94 ? -4.510 3.817 -24.680 1.00 90.81 94 HIS A C 1
ATOM 756 O O . HIS A 1 94 ? -4.834 2.768 -24.113 1.00 90.81 94 HIS A O 1
ATOM 762 N N . PHE A 1 95 ? -5.262 4.908 -24.619 1.00 90.75 95 PHE A N 1
ATOM 763 C CA . PHE A 1 95 ? -6.534 4.964 -23.911 1.00 90.75 95 PHE A CA 1
ATOM 764 C C . PHE A 1 95 ? -7.593 5.731 -24.706 1.00 90.75 95 PHE A C 1
ATOM 766 O O . PHE A 1 95 ? -7.287 6.528 -25.591 1.00 90.75 95 PHE A O 1
ATOM 773 N N . ASN A 1 96 ? -8.851 5.455 -24.382 1.00 91.44 96 ASN A N 1
ATOM 774 C CA . ASN A 1 96 ? -10.030 6.154 -24.873 1.00 91.44 96 ASN A CA 1
ATOM 775 C C . ASN A 1 96 ? -10.844 6.646 -23.668 1.00 91.44 96 ASN A C 1
ATOM 777 O O . ASN A 1 96 ? -10.927 5.956 -22.650 1.00 91.44 96 ASN A O 1
ATOM 781 N N . ILE A 1 97 ? -11.427 7.826 -23.775 1.00 87.44 97 ILE A N 1
ATOM 782 C CA . ILE A 1 97 ? -12.292 8.457 -22.795 1.00 87.44 97 ILE A CA 1
ATOM 783 C C . ILE A 1 97 ? -13.706 8.369 -23.360 1.00 87.44 97 ILE A C 1
ATOM 785 O O . ILE A 1 97 ? -14.023 8.963 -24.383 1.00 87.44 97 ILE A O 1
ATOM 789 N N . ASP A 1 98 ? -14.568 7.597 -22.704 1.00 85.81 98 ASP A N 1
ATOM 790 C CA . ASP A 1 98 ? -15.979 7.555 -23.091 1.00 85.81 98 ASP A CA 1
ATOM 791 C C . ASP A 1 98 ? -16.660 8.903 -22.785 1.00 85.81 98 ASP A C 1
ATOM 793 O O . ASP A 1 98 ? -16.206 9.674 -21.942 1.00 85.81 98 ASP A O 1
ATOM 797 N N . SER A 1 99 ? -17.815 9.143 -23.395 1.00 80.38 99 SER A N 1
ATOM 798 C CA . SER A 1 99 ? -18.726 10.269 -23.170 1.00 80.38 99 SER A CA 1
ATOM 799 C C . SER A 1 99 ? -19.097 10.528 -21.697 1.00 80.38 99 SER A C 1
ATOM 801 O O . SER A 1 99 ? -19.479 11.643 -21.344 1.00 80.38 99 SER A O 1
ATOM 803 N N . GLU A 1 100 ? -18.955 9.526 -20.822 1.00 82.25 100 GLU A N 1
ATOM 804 C CA . GLU A 1 100 ? -19.122 9.644 -19.364 1.00 82.25 100 GLU A CA 1
ATOM 805 C C . GLU A 1 100 ? -17.837 10.071 -18.618 1.00 82.25 100 GLU A C 1
ATOM 807 O O . GLU A 1 100 ? -17.826 10.149 -17.389 1.00 82.25 100 GLU A O 1
ATOM 812 N N . GLY A 1 101 ? -16.736 10.327 -19.329 1.00 77.31 101 GLY A N 1
ATOM 813 C CA . GLY A 1 101 ? -15.421 10.645 -18.764 1.00 77.31 101 GLY A CA 1
ATOM 814 C C . GLY A 1 101 ? -14.659 9.427 -18.227 1.00 77.31 101 GLY A C 1
ATOM 815 O O . GLY A 1 101 ? -13.722 9.575 -17.442 1.00 77.31 101 GLY A O 1
ATOM 816 N N . THR A 1 102 ? -15.063 8.210 -18.608 1.00 85.50 102 THR A N 1
ATOM 817 C CA . THR A 1 102 ? -14.417 6.970 -18.153 1.00 85.50 102 THR A CA 1
ATOM 818 C C . THR A 1 102 ? -13.224 6.625 -19.040 1.00 85.50 102 THR A C 1
ATOM 820 O O . THR A 1 102 ? -13.385 6.418 -20.238 1.00 85.50 102 THR A O 1
ATOM 823 N N . ILE A 1 103 ? -12.040 6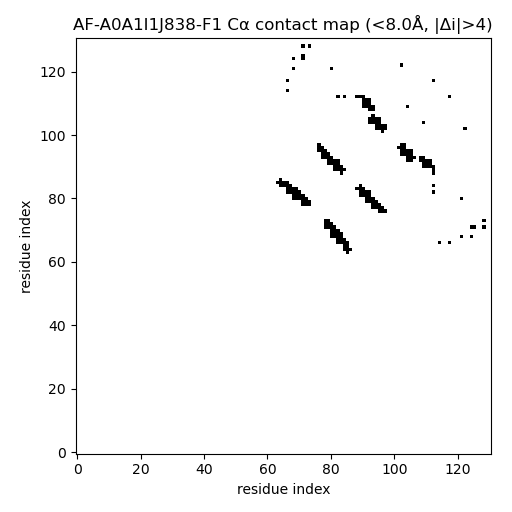.492 -18.434 1.00 86.06 103 ILE A N 1
ATOM 824 C CA . ILE A 1 103 ? -10.803 6.085 -19.116 1.00 86.06 103 ILE A CA 1
ATOM 825 C C . ILE A 1 103 ? -10.792 4.561 -19.310 1.00 86.06 103 ILE A C 1
ATOM 827 O O . ILE A 1 103 ? -10.785 3.798 -18.336 1.00 86.06 103 ILE A O 1
ATOM 831 N N . VAL A 1 104 ? -10.736 4.124 -20.566 1.00 88.75 104 VAL A N 1
ATOM 832 C CA . VAL A 1 104 ? -10.627 2.729 -21.004 1.00 88.75 104 VAL A CA 1
ATOM 833 C C . VAL A 1 104 ? -9.286 2.530 -21.706 1.00 88.75 104 VAL A C 1
ATOM 835 O O . VAL A 1 104 ? -9.010 3.172 -22.715 1.00 88.75 104 VAL A O 1
ATOM 838 N N . TYR A 1 105 ? -8.449 1.630 -21.191 1.00 89.44 105 TYR A N 1
ATOM 839 C CA . TYR A 1 105 ? -7.154 1.320 -21.801 1.00 89.44 105 TYR A CA 1
ATOM 840 C C . TYR A 1 105 ? -7.298 0.290 -22.931 1.00 89.44 105 TYR A C 1
ATOM 842 O O . TYR A 1 105 ? -8.092 -0.648 -22.837 1.00 89.44 105 TYR A O 1
ATOM 850 N N . LEU A 1 106 ? -6.537 0.469 -24.011 1.00 89.62 106 LEU A N 1
ATOM 851 C CA . LEU A 1 106 ? -6.566 -0.395 -25.191 1.00 89.62 106 LEU A CA 1
ATOM 852 C C . LEU A 1 106 ? -5.485 -1.476 -25.083 1.00 89.62 106 LEU A C 1
ATOM 854 O O . LEU A 1 106 ? -4.380 -1.329 -25.608 1.00 89.62 106 LEU A O 1
ATOM 858 N N . ASP A 1 107 ? -5.804 -2.575 -24.398 1.00 85.81 107 ASP A N 1
ATOM 859 C CA . ASP A 1 107 ? -4.826 -3.610 -24.025 1.00 85.81 107 ASP A CA 1
ATOM 860 C C . ASP A 1 107 ? -4.128 -4.307 -25.204 1.00 85.81 107 ASP A C 1
ATOM 862 O O . ASP A 1 107 ? -3.049 -4.871 -25.053 1.00 85.81 107 ASP A O 1
ATOM 866 N N . ASN A 1 108 ? -4.742 -4.295 -26.385 1.00 85.75 108 ASN A N 1
ATOM 867 C CA . ASN A 1 108 ?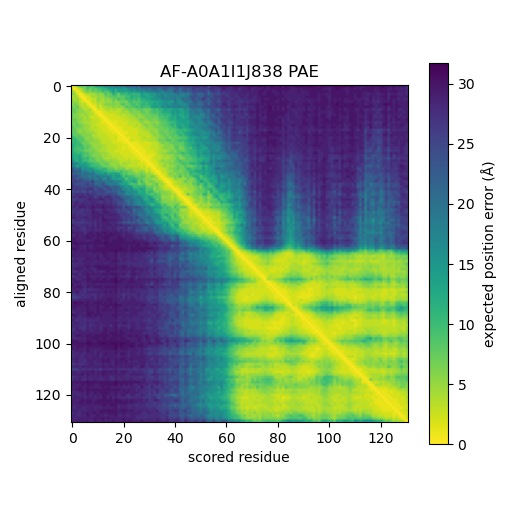 -4.237 -4.964 -27.585 1.00 85.75 108 ASN A CA 1
ATOM 868 C C . ASN A 1 108 ? -3.096 -4.214 -28.290 1.00 85.75 108 ASN A C 1
ATOM 870 O O . ASN A 1 108 ? -2.386 -4.822 -29.089 1.00 85.75 108 ASN A O 1
ATOM 874 N N . ILE A 1 109 ? -2.961 -2.913 -28.033 1.00 85.75 109 ILE A N 1
ATOM 875 C CA . ILE A 1 109 ? -1.950 -2.037 -28.641 1.00 85.75 109 ILE A CA 1
ATOM 876 C C . ILE A 1 109 ? -1.092 -1.320 -27.593 1.00 85.75 109 ILE A C 1
ATOM 878 O O . ILE A 1 109 ? -0.166 -0.608 -27.957 1.00 85.75 109 ILE A O 1
ATOM 882 N N . SER A 1 110 ? -1.404 -1.496 -26.306 1.00 89.56 110 SER A N 1
ATOM 883 C CA . SER A 1 110 ? -0.708 -0.843 -25.199 1.00 89.56 110 SER A CA 1
ATOM 884 C C . SER A 1 110 ? 0.397 -1.718 -24.631 1.00 89.56 110 SER A C 1
ATOM 886 O O . SER A 1 110 ? 0.204 -2.900 -24.340 1.00 89.56 110 SER A O 1
ATOM 888 N N . GLU A 1 111 ? 1.542 -1.106 -24.377 1.00 89.94 111 GLU A N 1
ATOM 889 C CA . GLU A 1 111 ? 2.648 -1.716 -23.659 1.00 89.94 111 GLU A CA 1
ATOM 890 C C . GLU A 1 111 ? 2.562 -1.302 -22.193 1.00 89.94 111 GLU A C 1
ATOM 892 O O . GLU A 1 111 ? 2.949 -0.196 -21.827 1.00 89.94 111 GLU A O 1
ATOM 897 N N . PHE A 1 112 ? 2.015 -2.167 -21.335 1.00 86.44 112 PHE A N 1
ATOM 898 C CA . PHE A 1 112 ? 1.892 -1.846 -19.913 1.00 86.44 112 PHE A CA 1
ATOM 899 C C . PHE A 1 112 ? 3.161 -2.163 -19.123 1.00 86.44 112 PHE A C 1
ATOM 901 O O . PHE A 1 112 ? 3.790 -3.210 -19.328 1.00 86.44 112 PHE A O 1
ATOM 908 N N . PRO A 1 113 ? 3.487 -1.331 -18.125 1.00 83.31 113 PRO A N 1
ATOM 909 C CA . PRO A 1 113 ? 4.562 -1.639 -17.203 1.00 83.31 113 PRO A CA 1
ATOM 910 C C . PRO A 1 113 ? 4.217 -2.839 -16.315 1.00 83.31 113 PRO A C 1
ATOM 912 O O . PRO A 1 113 ? 3.069 -3.070 -15.934 1.00 83.31 113 PRO A O 1
ATOM 915 N N . LYS A 1 114 ? 5.245 -3.568 -15.871 1.00 81.12 114 LYS A N 1
ATOM 916 C CA . LYS A 1 114 ? 5.101 -4.710 -14.944 1.00 81.12 114 LYS A CA 1
ATOM 917 C C . LYS A 1 114 ? 4.846 -4.292 -13.484 1.00 81.12 114 LYS A C 1
ATOM 919 O O . LYS A 1 114 ? 4.776 -5.150 -12.605 1.00 81.12 114 LYS A O 1
ATOM 924 N N . TYR A 1 115 ? 4.714 -2.992 -13.208 1.00 77.50 115 TYR A N 1
ATOM 925 C CA . TYR A 1 115 ? 4.565 -2.453 -11.856 1.00 77.50 115 TYR A CA 1
ATOM 926 C C . TYR A 1 115 ? 3.091 -2.419 -11.420 1.00 77.50 115 TYR A C 1
ATOM 928 O O . TYR A 1 115 ? 2.302 -1.701 -12.017 1.00 77.50 115 TYR A O 1
ATOM 936 N N . PRO A 1 116 ? 2.684 -3.080 -10.325 1.00 73.12 116 PRO A N 1
ATOM 937 C CA . PRO A 1 116 ? 1.271 -3.163 -9.925 1.00 73.12 116 PRO A CA 1
ATOM 938 C C . PRO A 1 116 ? 0.620 -1.811 -9.571 1.00 73.12 116 PRO A C 1
ATOM 940 O O . PRO A 1 116 ? -0.593 -1.734 -9.393 1.00 73.12 116 PRO A O 1
ATOM 943 N N . SER A 1 117 ? 1.408 -0.744 -9.447 1.00 74.94 117 SER A N 1
ATOM 944 C CA . SER A 1 117 ? 0.962 0.602 -9.099 1.00 74.94 117 SER A CA 1
ATOM 945 C C . SER A 1 117 ? 0.629 1.497 -10.305 1.00 74.94 117 SER A C 1
ATOM 947 O O . SER A 1 117 ? 0.020 2.550 -10.102 1.00 74.94 117 SER A O 1
ATOM 949 N N . TYR A 1 118 ? 0.953 1.096 -11.545 1.00 79.06 118 TYR A N 1
ATOM 950 C CA . TYR A 1 118 ? 0.754 1.927 -12.747 1.00 79.06 118 TYR A CA 1
ATOM 951 C C . TYR A 1 118 ? -0.677 2.447 -12.974 1.00 79.06 118 TYR A C 1
ATOM 953 O O . TYR A 1 118 ? -0.800 3.593 -13.412 1.00 79.06 118 TYR A O 1
ATOM 961 N N . PRO A 1 119 ? -1.768 1.710 -12.651 1.00 81.88 119 PRO A N 1
ATOM 962 C CA . PRO A 1 119 ? -3.114 2.178 -12.982 1.00 81.88 119 PRO A CA 1
ATOM 963 C C . PRO A 1 119 ? -3.479 3.490 -12.287 1.00 81.88 119 PRO A C 1
ATOM 965 O O . PRO A 1 119 ? -4.252 4.279 -12.826 1.00 81.88 119 PRO A O 1
ATOM 968 N N . LYS A 1 120 ? -2.931 3.720 -11.087 1.00 81.38 120 LYS A N 1
ATOM 969 C CA . LYS A 1 120 ? -3.145 4.959 -10.340 1.00 81.38 120 LYS A CA 1
ATOM 970 C C . LYS A 1 120 ? -2.375 6.118 -10.974 1.00 81.38 120 LYS A C 1
ATOM 972 O O . LYS A 1 120 ? -2.970 7.154 -11.232 1.00 81.38 120 LYS A O 1
ATOM 977 N N . TYR A 1 121 ? -1.088 5.922 -11.263 1.00 82.69 121 TYR A N 1
ATOM 978 C CA . TYR A 1 121 ? -0.237 6.965 -11.842 1.00 82.69 121 TYR A CA 1
ATOM 979 C C . TYR A 1 121 ? -0.739 7.437 -13.208 1.00 82.69 121 TYR A C 1
ATOM 981 O O . TYR A 1 121 ? -0.763 8.635 -13.462 1.00 82.69 121 TYR A O 1
ATOM 989 N N . PHE A 1 122 ? -1.199 6.516 -14.057 1.00 86.25 122 PHE A N 1
ATOM 990 C CA . PHE A 1 122 ? -1.757 6.862 -15.366 1.00 86.25 122 PHE A CA 1
ATOM 991 C C . PHE A 1 122 ? -3.061 7.650 -15.251 1.00 86.25 122 PHE A C 1
ATOM 993 O O . PHE A 1 122 ? -3.217 8.659 -15.929 1.00 86.25 122 PHE A O 1
ATOM 1000 N N . ARG A 1 123 ? -3.965 7.260 -14.343 1.00 84.75 123 ARG A N 1
ATOM 1001 C CA . ARG A 1 123 ? -5.201 8.021 -14.095 1.00 84.75 123 ARG A CA 1
ATOM 1002 C C . ARG A 1 123 ? -4.917 9.421 -13.568 1.00 84.75 123 ARG A C 1
ATOM 1004 O O . ARG A 1 123 ? -5.489 10.377 -14.076 1.00 84.75 123 ARG A O 1
ATOM 1011 N N . ASP A 1 124 ? -4.041 9.537 -12.573 1.00 84.50 124 ASP A N 1
ATOM 1012 C CA . ASP A 1 124 ? -3.686 10.827 -11.977 1.00 84.50 124 ASP A CA 1
ATOM 1013 C C . ASP A 1 124 ? -3.083 11.766 -13.035 1.00 84.50 124 ASP A C 1
ATOM 1015 O O . ASP A 1 124 ? -3.383 12.959 -13.049 1.00 84.50 124 ASP A O 1
ATOM 1019 N N . ALA A 1 125 ? -2.289 11.231 -13.963 1.00 82.81 125 ALA A N 1
ATOM 1020 C CA . ALA A 1 125 ? -1.661 12.021 -15.010 1.00 82.81 125 ALA A CA 1
ATOM 1021 C C . ALA A 1 125 ? -2.629 12.406 -16.142 1.00 82.81 125 ALA A C 1
ATOM 1023 O O . ALA A 1 125 ? -2.648 13.570 -16.528 1.00 82.81 125 ALA A O 1
ATOM 1024 N N . ILE A 1 126 ? -3.513 11.501 -16.587 1.00 83.50 126 ILE A N 1
ATOM 1025 C CA . ILE A 1 126 ? -4.588 11.842 -17.539 1.00 83.50 126 ILE A CA 1
ATOM 1026 C C . ILE A 1 126 ? -5.493 12.935 -16.956 1.00 83.50 126 ILE A C 1
ATOM 1028 O O . ILE A 1 126 ? -5.774 13.926 -17.618 1.00 83.50 126 ILE A O 1
ATOM 1032 N N . HIS A 1 127 ? -5.918 12.799 -15.696 1.00 83.69 127 HIS A N 1
ATOM 1033 C CA . HIS A 1 127 ? -6.745 13.815 -15.041 1.00 83.69 127 HIS A CA 1
ATOM 1034 C C . HIS A 1 127 ? -6.030 15.157 -14.850 1.00 83.69 127 HIS A C 1
ATOM 1036 O O . HIS A 1 127 ? -6.697 16.183 -14.734 1.00 83.69 127 HIS A O 1
ATOM 1042 N N . THR A 1 128 ? -4.698 15.151 -14.778 1.00 83.12 128 THR A N 1
ATOM 1043 C CA . THR A 1 128 ? -3.905 16.383 -14.718 1.00 83.12 128 THR A CA 1
ATOM 1044 C C . THR A 1 128 ? -3.909 17.091 -16.068 1.00 83.12 128 THR A C 1
ATOM 1046 O O . THR A 1 128 ? -4.079 18.299 -16.088 1.00 83.12 128 THR A O 1
ATOM 1049 N N . GLU A 1 129 ? -3.788 16.349 -17.171 1.00 79.56 129 GLU A N 1
ATOM 1050 C CA . GLU A 1 129 ? -3.776 16.907 -18.532 1.00 79.56 129 GLU A CA 1
ATOM 1051 C C . GLU A 1 129 ? -5.167 17.363 -19.009 1.00 79.56 129 GLU A C 1
ATOM 1053 O O . GLU A 1 129 ? -5.295 18.269 -19.825 1.00 79.56 129 GLU A O 1
ATOM 1058 N N . MET A 1 130 ? -6.235 16.754 -18.484 1.00 74.69 130 MET A N 1
ATOM 1059 C CA . MET A 1 130 ? -7.616 17.153 -18.784 1.00 74.69 130 MET A CA 1
ATOM 1060 C C . MET A 1 130 ? -8.062 18.467 -18.106 1.00 74.69 130 MET A C 1
ATOM 1062 O O . MET A 1 130 ? -9.126 18.977 -18.463 1.00 74.69 130 MET A O 1
ATOM 1066 N N . ASN A 1 131 ? -7.324 18.974 -17.107 1.00 61.31 131 ASN A N 1
ATOM 1067 C CA . ASN A 1 131 ? -7.659 20.183 -16.329 1.00 61.31 131 ASN A CA 1
ATOM 1068 C C . ASN A 1 131 ? -6.862 21.406 -16.792 1.00 61.31 131 ASN A C 1
ATOM 1070 O O . ASN A 1 131 ? -7.476 22.495 -16.874 1.00 61.31 131 ASN A O 1
#

Nearest PDB structures (foldseek):
  3h3h-assembly1_A  TM=5.892E-01  e=5.275E-01  Burkholderia thailandensis E264
  2xft-assembly1_A  TM=5.950E-01  e=7.792E-01  Streptomyces clavuligerus
  3h3h-assembly1_B  TM=5.641E-01  e=6.970E-01  Burkholderia thailandensis E264
  2xgn-assembly2_B  TM=5.985E-01  e=1.287E+00  Streptomyces clavuligerus
  2xep-assembly2_B  TM=5.990E-01  e=1.700E+00  Streptomyces clavuligerus

Radius of gyration: 36.9 Å; Cα contacts (8 Å, |Δi|>4): 109; chains: 1; bounding box: 36×30×116 Å

Foldseek 3Di:
DVVVVVVVVVVVVVVVVVVVVVVVVVVVVVVVVVVVVVVVVVVVVVVVVVVVVVCVVVVVVVPAWDKDFPDWDDDPFKIKTWIAIRVRDIWIWIWGQDPVRDIDTDVVRTDDDPDPCVVVVVVVVVVVVVD

Organism: NCBI:txid753702

Secondary structure (DSSP, 8-state):
-HHHHHHHHHHHHHHHHHHHHHHHHHHHHHHHHHHHHHHHHHHHHHHHHHHHHHHHHHHTTSSS--EEEEEEEEETTEEEEEEEETTS-EEEEEEEE-TTS-EEE-TTT----S-TTHHHHHHHHHHHHT-

Mean predicted aligned error: 17.01 Å